Protein AF-A0AB40CR47-F1 (afdb_monomer_lite)

Radius of gyration: 15.52 Å; chains: 1; bounding box: 38×29×46 Å

Organism: Dioscorea cayennensis subsp. rotundata (NCBI:txid55577)

Sequence (149 aa):
MSTSQSLLFSSCSAMMGLLFAYSASVQLNDPDWYFWIPLYAIASIVNLLQRKFNQLTRFVLWSGLLLFIKVMIEGHVYGLANLWSMDMRKRVVREKVGSGLVVASMTLHLKASQISKLFVTLGMAGLVALSYGFSLYFFVLTKDNMMFV

Foldseek 3Di:
DDPPAPPLQLVLLQLLLVLLVVQLVVLVPPPPSVLSNVLSNLLSVCSNVLDPPVVSLVVSLVSLVVQLVVLLVVCVVVVQDDSPDCQPLGPSNVSNVSSVLSNQSSVLSNCCVPDPSVVSSVSSVVSSVVSVVSVCCCVPPPVVPHDPD

Secondary structure (DSSP, 8-state):
------HHHHHHHHHHHHHHHHHHHHGGGSTTHHHHHHHHHHHHHHHHH----HHHHHHHHHHHHHHHHHHHHHHHHT-SS-TT---TTSHHHHHHHHHHHHHHHHHHHHHTTTS-HHHHHHHHHHHHHHHHHHHHHHHHHTGGG----

InterPro domains:
  IPR029377 TMEM220 protein [PF15071] (19-110)

pLDDT: mean 86.83, std 12.21, range [29.19, 97.44]

Structure (mmCIF, N/CA/C/O backbone):
data_AF-A0AB40CR47-F1
#
_entry.id   AF-A0AB40CR47-F1
#
loop_
_atom_site.group_PDB
_atom_site.id
_atom_site.type_symbol
_atom_site.label_atom_id
_atom_site.label_alt_id
_atom_site.label_comp_id
_atom_site.label_asym_id
_atom_site.label_entity_id
_atom_site.label_seq_id
_atom_site.pdbx_PDB_ins_code
_atom_site.Cartn_x
_atom_site.Cartn_y
_atom_site.Cartn_z
_atom_site.occupancy
_atom_site.B_iso_or_equiv
_atom_site.auth_seq_id
_atom_site.auth_comp_id
_atom_site.auth_asym_id
_atom_site.auth_atom_id
_atom_site.pdbx_PDB_model_num
ATOM 1 N N . MET A 1 1 ? -11.779 4.264 25.584 1.00 29.19 1 MET A N 1
ATOM 2 C CA . MET A 1 1 ? -13.044 3.837 24.943 1.00 29.19 1 MET A CA 1
ATOM 3 C C . MET A 1 1 ? -12.696 3.078 23.663 1.00 29.19 1 MET A C 1
ATOM 5 O O . MET A 1 1 ? -12.302 3.710 22.686 1.00 29.19 1 MET A O 1
ATOM 9 N N . SER A 1 2 ? -12.688 1.737 23.689 1.00 33.53 2 SER A N 1
ATOM 10 C CA . SER A 1 2 ? -12.373 0.956 22.485 1.00 33.53 2 SER A CA 1
ATOM 11 C C . SER A 1 2 ? -13.554 1.080 21.520 1.00 33.53 2 SER A C 1
ATOM 13 O O . SER A 1 2 ? -14.708 0.825 21.857 1.00 33.53 2 SER A O 1
ATOM 15 N N . THR A 1 3 ? -13.286 1.603 20.330 1.00 48.84 3 THR A N 1
ATOM 16 C CA . THR A 1 3 ? -14.282 1.645 19.263 1.00 48.84 3 THR A CA 1
ATOM 17 C C . THR A 1 3 ? -14.258 0.256 18.654 1.00 48.84 3 THR A C 1
ATOM 19 O O . THR A 1 3 ? -13.337 -0.044 17.906 1.00 48.84 3 THR A O 1
ATOM 22 N N . SER A 1 4 ? -15.202 -0.611 19.032 1.00 55.84 4 SER A N 1
ATOM 23 C CA . SER A 1 4 ? -15.333 -1.932 18.408 1.00 55.84 4 SER A CA 1
ATOM 24 C C . SER A 1 4 ? -15.559 -1.726 16.906 1.00 55.84 4 SER A C 1
ATOM 26 O O . SER A 1 4 ? -16.615 -1.246 16.472 1.00 55.84 4 SER A O 1
ATOM 28 N N . GLN A 1 5 ? -14.498 -1.934 16.127 1.00 66.81 5 GLN A N 1
ATOM 29 C CA . GLN A 1 5 ? -14.553 -1.994 14.674 1.00 66.81 5 GLN A CA 1
ATOM 30 C C . GLN A 1 5 ? -15.225 -3.313 14.293 1.00 66.81 5 GLN A C 1
ATOM 32 O O . GLN A 1 5 ? -15.163 -4.285 15.044 1.00 66.81 5 GLN A O 1
ATOM 37 N N . SER A 1 6 ? -15.905 -3.349 13.147 1.00 82.88 6 SER A N 1
ATOM 38 C CA . SER A 1 6 ? -16.515 -4.596 12.688 1.00 82.88 6 SER A CA 1
ATOM 39 C C . SER A 1 6 ? -15.430 -5.669 12.545 1.00 82.88 6 SER A C 1
ATOM 41 O O . SER A 1 6 ? -14.316 -5.379 12.102 1.00 82.88 6 SER A O 1
ATOM 43 N N . LEU A 1 7 ? -15.752 -6.914 12.901 1.00 88.00 7 LEU A N 1
ATOM 44 C CA . LEU A 1 7 ? -14.827 -8.043 12.749 1.00 88.00 7 LEU A CA 1
ATOM 45 C C . LEU A 1 7 ? -14.341 -8.173 11.298 1.00 88.00 7 LEU A C 1
ATOM 47 O O . LEU A 1 7 ? -13.183 -8.507 11.056 1.00 88.00 7 LEU A O 1
ATOM 51 N N . LEU A 1 8 ? -15.201 -7.817 10.339 1.00 89.94 8 LEU A N 1
ATOM 52 C CA . LEU A 1 8 ? -14.857 -7.772 8.924 1.00 89.94 8 LEU A CA 1
ATOM 53 C C . LEU A 1 8 ? -13.817 -6.689 8.611 1.00 89.94 8 LEU A C 1
ATOM 55 O O . LEU A 1 8 ? -12.807 -6.999 7.990 1.00 89.94 8 LEU A O 1
ATOM 59 N N . PHE A 1 9 ? -13.998 -5.449 9.084 1.00 90.25 9 PHE A N 1
ATOM 60 C CA . PHE A 1 9 ? -12.983 -4.404 8.908 1.00 90.25 9 PHE A CA 1
ATOM 61 C C . PHE A 1 9 ? -11.656 -4.809 9.549 1.00 90.25 9 PHE A C 1
ATOM 63 O O . PHE A 1 9 ? -10.609 -4.652 8.929 1.00 90.25 9 PHE A O 1
ATOM 70 N N . SER A 1 10 ? -11.704 -5.358 10.764 1.00 91.75 10 SER A N 1
ATOM 71 C CA . SER A 1 10 ? -10.508 -5.793 11.483 1.00 91.75 10 SER A CA 1
ATOM 72 C C . SER A 1 10 ? -9.762 -6.893 10.723 1.00 91.75 10 SER A C 1
ATOM 74 O O . SER A 1 10 ? -8.554 -6.794 10.517 1.00 91.75 10 SER A O 1
ATOM 76 N N . SER A 1 11 ? -10.486 -7.893 10.218 1.00 94.25 11 SER A N 1
ATOM 77 C CA . SER A 1 11 ? -9.904 -8.981 9.426 1.00 94.25 11 SER A CA 1
ATOM 78 C C . SER A 1 11 ? -9.321 -8.465 8.109 1.00 94.25 11 SER A C 1
ATOM 80 O O . SER A 1 11 ? -8.170 -8.752 7.792 1.00 94.25 11 SER A O 1
ATOM 82 N N . CYS A 1 12 ? -10.064 -7.633 7.369 1.00 95.25 12 CYS A N 1
ATOM 83 C CA . CYS A 1 12 ? -9.588 -7.054 6.113 1.00 95.25 12 CYS A CA 1
ATOM 84 C C . CYS A 1 12 ? -8.374 -6.136 6.321 1.00 95.25 12 CYS A C 1
ATOM 86 O O . CYS A 1 12 ? -7.414 -6.199 5.557 1.00 95.25 12 CYS A O 1
ATOM 88 N N . SER A 1 13 ? -8.381 -5.319 7.378 1.00 95.00 13 SER A N 1
ATOM 89 C CA . SER A 1 13 ? -7.237 -4.490 7.761 1.00 95.00 13 SER A CA 1
ATOM 90 C C . SER A 1 13 ? -6.025 -5.366 8.073 1.00 95.00 13 SER A C 1
ATOM 92 O O . SER A 1 13 ? -4.947 -5.120 7.545 1.00 95.00 13 SER A O 1
ATOM 94 N N . ALA A 1 14 ? -6.188 -6.443 8.847 1.00 96.00 14 ALA A N 1
ATOM 95 C CA . ALA A 1 14 ? -5.093 -7.369 9.128 1.00 96.00 14 ALA A CA 1
ATOM 96 C C . ALA A 1 14 ? -4.534 -8.021 7.848 1.00 96.00 14 ALA A C 1
ATOM 98 O O . ALA A 1 14 ? -3.318 -8.054 7.663 1.00 96.00 14 ALA A O 1
ATOM 99 N N . MET A 1 15 ? -5.400 -8.454 6.926 1.00 96.31 15 MET A N 1
ATOM 100 C CA . MET A 1 15 ? -4.995 -9.008 5.626 1.00 96.31 15 MET A CA 1
ATOM 101 C C . MET A 1 15 ? -4.208 -8.005 4.773 1.00 96.31 15 MET A C 1
ATOM 103 O O . MET A 1 15 ? -3.213 -8.392 4.158 1.00 96.31 15 MET A O 1
ATOM 107 N N . MET A 1 16 ? -4.615 -6.730 4.750 1.00 97.12 16 MET A N 1
ATOM 108 C CA . MET A 1 16 ? -3.838 -5.660 4.107 1.00 97.12 16 MET A CA 1
ATOM 109 C C . MET A 1 16 ? -2.491 -5.453 4.799 1.00 97.12 16 MET A C 1
ATOM 111 O O . MET A 1 16 ? -1.476 -5.270 4.133 1.00 97.12 16 MET A O 1
ATOM 115 N N . GLY A 1 17 ? -2.467 -5.508 6.132 1.00 96.81 17 GLY A N 1
ATOM 116 C CA . GLY A 1 17 ? -1.245 -5.398 6.920 1.00 96.81 17 GLY A CA 1
ATOM 117 C C . GLY A 1 17 ? -0.228 -6.486 6.577 1.00 96.81 17 GLY A C 1
ATOM 118 O O . GLY A 1 17 ? 0.940 -6.178 6.339 1.00 96.81 17 GLY A O 1
ATOM 119 N N . LEU A 1 18 ? -0.678 -7.738 6.476 1.00 96.81 18 LEU A N 1
ATOM 120 C CA . LEU A 1 18 ? 0.152 -8.867 6.048 1.00 96.81 18 LEU A CA 1
ATOM 121 C C . LEU A 1 18 ? 0.635 -8.711 4.604 1.00 96.81 18 LEU A C 1
ATOM 123 O O . LEU A 1 18 ? 1.807 -8.955 4.326 1.00 96.81 18 LEU A O 1
ATOM 127 N N . LEU A 1 19 ? -0.232 -8.247 3.701 1.00 96.00 19 LEU A N 1
ATOM 128 C CA . LEU A 1 19 ? 0.156 -7.996 2.317 1.00 96.00 19 LEU A CA 1
ATOM 129 C C . LEU A 1 19 ? 1.242 -6.917 2.225 1.00 96.00 19 LEU A C 1
ATOM 131 O O . LEU A 1 19 ? 2.214 -7.098 1.501 1.00 96.00 19 LEU A O 1
ATOM 135 N N . PHE A 1 20 ? 1.132 -5.824 2.985 1.00 97.12 20 PHE A N 1
ATOM 136 C CA . PHE A 1 20 ? 2.178 -4.801 3.023 1.00 97.12 20 PHE A CA 1
ATOM 137 C C . PHE A 1 20 ? 3.478 -5.309 3.650 1.00 97.12 20 PHE A C 1
ATOM 139 O O . PHE A 1 20 ? 4.548 -4.964 3.159 1.00 97.12 20 PHE A O 1
ATOM 146 N N . ALA A 1 21 ? 3.415 -6.163 4.675 1.00 96.38 21 ALA A N 1
ATOM 147 C CA . ALA A 1 21 ? 4.614 -6.801 5.221 1.00 96.38 21 ALA A CA 1
ATOM 148 C C . ALA A 1 21 ? 5.306 -7.684 4.170 1.00 96.38 21 ALA A C 1
ATOM 150 O O . ALA A 1 21 ? 6.521 -7.600 3.991 1.00 96.38 21 ALA A O 1
ATOM 151 N N . TYR A 1 22 ? 4.528 -8.471 3.422 1.00 94.06 22 TYR A N 1
ATOM 152 C CA . TYR A 1 22 ? 5.045 -9.255 2.306 1.00 94.06 22 TYR A CA 1
ATOM 153 C C . TYR A 1 22 ? 5.655 -8.356 1.223 1.00 94.06 22 TYR A C 1
ATOM 155 O O . TYR A 1 22 ? 6.799 -8.577 0.827 1.00 94.06 22 TYR A O 1
ATOM 163 N N . SER A 1 23 ? 4.958 -7.292 0.813 1.00 93.06 23 SER A N 1
ATOM 164 C CA . SER A 1 23 ? 5.484 -6.315 -0.144 1.00 93.06 23 SER A CA 1
ATOM 165 C C . SER A 1 23 ? 6.808 -5.722 0.330 1.00 93.06 23 SER A C 1
ATOM 167 O O . SER A 1 23 ? 7.748 -5.692 -0.450 1.00 93.06 23 SER A O 1
ATOM 169 N N . ALA A 1 24 ? 6.933 -5.332 1.603 1.00 94.06 24 ALA A N 1
ATOM 170 C CA . ALA A 1 24 ? 8.191 -4.831 2.158 1.00 94.06 24 ALA A CA 1
ATOM 171 C C . ALA A 1 24 ? 9.328 -5.861 2.047 1.00 94.06 24 ALA A C 1
ATOM 173 O O . ALA A 1 24 ? 10.448 -5.495 1.705 1.00 94.06 24 ALA A O 1
ATOM 174 N N . SER A 1 25 ? 9.043 -7.146 2.290 1.00 92.25 25 SER A N 1
ATOM 175 C CA . SER A 1 25 ? 10.054 -8.208 2.200 1.00 92.25 25 SER A CA 1
ATOM 176 C C . SER A 1 25 ? 10.585 -8.409 0.777 1.00 92.25 25 SER A C 1
ATOM 178 O O . SER A 1 25 ? 11.781 -8.616 0.593 1.00 92.25 25 SER A O 1
ATOM 180 N N . VAL A 1 26 ? 9.719 -8.286 -0.235 1.00 88.50 26 VAL A N 1
ATOM 181 C CA . VAL A 1 26 ? 10.107 -8.437 -1.647 1.00 88.50 26 VAL A CA 1
ATOM 182 C C . VAL A 1 26 ? 10.983 -7.269 -2.112 1.00 88.50 26 VAL A C 1
ATOM 184 O O . VAL A 1 26 ? 11.823 -7.454 -2.988 1.00 88.50 26 VAL A O 1
ATOM 187 N N . GLN A 1 27 ? 10.847 -6.097 -1.485 1.00 90.75 27 GLN A N 1
ATOM 188 C CA . GLN A 1 27 ? 11.595 -4.894 -1.856 1.00 90.75 27 GLN A CA 1
ATOM 189 C C . GLN A 1 27 ? 13.068 -4.912 -1.452 1.00 90.75 27 GLN A C 1
ATOM 191 O O . GLN A 1 27 ? 13.821 -4.069 -1.917 1.00 90.75 27 GLN A O 1
ATOM 196 N N . LEU A 1 28 ? 13.517 -5.871 -0.637 1.00 85.25 28 LEU A N 1
ATOM 197 C CA . LEU A 1 28 ? 14.934 -5.990 -0.263 1.00 85.25 28 LEU A CA 1
ATOM 198 C C . LEU A 1 28 ? 15.869 -6.203 -1.464 1.00 85.25 28 LEU A C 1
ATOM 200 O O . LEU A 1 28 ? 17.059 -5.923 -1.361 1.00 85.25 28 LEU A O 1
ATOM 204 N N . ASN A 1 29 ? 15.335 -6.687 -2.587 1.00 83.38 29 ASN A N 1
ATOM 205 C CA . ASN A 1 29 ? 16.103 -6.949 -3.801 1.00 83.38 29 ASN A CA 1
ATOM 206 C C . ASN A 1 29 ? 16.109 -5.770 -4.790 1.00 83.38 29 ASN A C 1
ATOM 208 O O . ASN A 1 29 ? 16.775 -5.860 -5.821 1.00 83.38 29 ASN A O 1
ATOM 212 N N . ASP A 1 30 ? 15.388 -4.682 -4.500 1.00 83.75 30 ASP A N 1
ATOM 213 C CA . ASP A 1 30 ? 15.230 -3.555 -5.422 1.00 83.75 30 ASP A CA 1
ATOM 214 C C . ASP A 1 30 ? 16.259 -2.441 -5.136 1.00 83.75 30 ASP A C 1
ATOM 216 O O . ASP A 1 30 ? 16.589 -2.169 -3.981 1.00 83.75 30 ASP A O 1
ATOM 220 N N . PRO A 1 31 ? 16.767 -1.737 -6.165 1.00 83.12 31 PRO A N 1
ATOM 221 C CA . PRO A 1 31 ? 17.819 -0.728 -5.999 1.00 83.12 31 PRO A CA 1
ATOM 222 C C . PRO A 1 31 ? 17.383 0.510 -5.195 1.00 83.12 31 PRO A C 1
ATOM 224 O O . PRO A 1 31 ? 18.233 1.206 -4.640 1.00 83.12 31 PRO A O 1
ATOM 227 N N . ASP A 1 32 ? 16.081 0.795 -5.098 1.00 87.88 32 ASP A N 1
ATOM 228 C CA . ASP A 1 32 ? 15.524 1.911 -4.318 1.00 87.88 32 ASP A CA 1
ATOM 229 C C . ASP A 1 32 ? 14.705 1.460 -3.090 1.00 87.88 32 ASP A C 1
ATOM 231 O O . ASP A 1 32 ? 13.833 2.184 -2.593 1.00 87.88 32 ASP A O 1
ATOM 235 N N . TRP A 1 33 ? 15.032 0.277 -2.556 1.00 90.81 33 TRP A N 1
ATOM 236 C CA . TRP A 1 33 ? 14.385 -0.349 -1.396 1.00 90.81 33 TRP A CA 1
ATOM 237 C C . TRP A 1 33 ? 14.176 0.595 -0.203 1.00 90.81 33 TRP A C 1
ATOM 239 O O . TRP A 1 33 ? 13.199 0.468 0.539 1.00 90.81 33 TRP A O 1
ATOM 249 N N . TYR A 1 34 ? 15.075 1.562 -0.016 1.00 91.69 34 TYR A N 1
ATOM 250 C CA . TYR A 1 34 ? 15.097 2.490 1.113 1.00 91.69 34 TYR A CA 1
ATOM 251 C C . TYR A 1 34 ? 13.873 3.415 1.181 1.00 91.69 34 TYR A C 1
ATOM 253 O O . TYR A 1 34 ? 13.539 3.886 2.267 1.00 91.69 34 TYR A O 1
ATOM 261 N N . PHE A 1 35 ? 13.163 3.647 0.072 1.00 92.88 35 PHE A N 1
ATOM 262 C CA . PHE A 1 35 ? 11.881 4.362 0.089 1.00 92.88 35 PHE A CA 1
ATOM 263 C C . PHE A 1 35 ? 10.694 3.429 0.338 1.00 92.88 35 PHE A C 1
ATOM 265 O O . PHE A 1 35 ? 9.762 3.765 1.077 1.00 92.88 35 PHE A O 1
ATOM 272 N N . TRP A 1 36 ? 10.729 2.245 -0.268 1.00 94.62 36 TRP A N 1
ATOM 273 C CA . TRP A 1 36 ? 9.604 1.318 -0.286 1.00 94.62 36 TRP A CA 1
ATOM 274 C C . TRP A 1 36 ? 9.449 0.533 1.009 1.00 94.62 36 TRP A C 1
ATOM 276 O O . TRP A 1 36 ? 8.327 0.374 1.494 1.00 94.62 36 TRP A O 1
ATOM 286 N N . ILE A 1 37 ? 10.556 0.075 1.600 1.00 95.25 37 ILE A N 1
ATOM 287 C CA . ILE A 1 37 ? 10.524 -0.696 2.845 1.00 95.25 37 ILE A CA 1
ATOM 288 C C . ILE A 1 37 ? 9.884 0.120 3.974 1.00 95.25 37 ILE A C 1
ATOM 290 O O . ILE A 1 37 ? 8.917 -0.376 4.555 1.00 95.25 37 ILE A O 1
ATOM 294 N N . PRO A 1 38 ? 10.306 1.369 4.268 1.00 96.00 38 PRO A N 1
ATOM 295 C CA . PRO A 1 38 ? 9.652 2.166 5.303 1.00 96.00 38 PRO A CA 1
ATOM 296 C C . PRO A 1 38 ? 8.174 2.432 5.004 1.00 96.00 38 PRO A C 1
ATOM 298 O O . PRO A 1 38 ? 7.346 2.330 5.910 1.00 96.00 38 PRO A O 1
ATOM 301 N N . LEU A 1 39 ? 7.818 2.722 3.745 1.00 96.69 39 LEU A N 1
ATOM 302 C CA . LEU A 1 39 ? 6.426 2.960 3.358 1.00 96.69 39 LEU A CA 1
ATOM 303 C C . LEU A 1 39 ? 5.547 1.743 3.684 1.00 96.69 39 LEU A C 1
ATOM 305 O O . LEU A 1 39 ? 4.542 1.873 4.388 1.00 96.69 39 LEU A O 1
ATOM 309 N N . TYR A 1 40 ? 5.930 0.564 3.191 1.00 97.12 40 TYR A N 1
ATOM 310 C CA . TYR A 1 40 ? 5.150 -0.657 3.367 1.00 97.12 40 TYR A CA 1
ATOM 311 C C . TYR A 1 40 ? 5.184 -1.171 4.809 1.00 97.12 40 TYR A C 1
ATOM 313 O O . TYR A 1 40 ? 4.149 -1.594 5.324 1.00 97.12 40 TYR A O 1
ATOM 321 N N . ALA A 1 41 ? 6.322 -1.081 5.500 1.00 96.56 41 ALA A N 1
ATOM 322 C CA . ALA A 1 41 ? 6.436 -1.506 6.893 1.00 96.56 41 ALA A CA 1
ATOM 323 C C . ALA A 1 41 ? 5.532 -0.673 7.813 1.00 96.56 41 ALA A C 1
ATOM 325 O O . ALA A 1 41 ? 4.774 -1.227 8.611 1.00 96.56 41 ALA A O 1
ATOM 326 N N . ILE A 1 42 ? 5.536 0.656 7.673 1.00 96.06 42 ILE A N 1
ATOM 327 C CA . ILE A 1 42 ? 4.682 1.514 8.504 1.00 96.06 42 ILE A CA 1
ATOM 328 C C . ILE A 1 42 ? 3.206 1.338 8.113 1.00 96.06 42 ILE A C 1
ATOM 330 O O . ILE A 1 42 ? 2.350 1.246 8.996 1.00 96.06 42 ILE A O 1
ATOM 334 N N . ALA A 1 43 ? 2.888 1.208 6.819 1.00 96.62 43 ALA A N 1
ATOM 335 C CA . ALA A 1 43 ? 1.530 0.889 6.370 1.00 96.62 43 ALA A CA 1
ATOM 336 C C . ALA A 1 43 ? 1.027 -0.449 6.945 1.00 96.62 43 ALA A C 1
ATOM 338 O O . ALA A 1 43 ? -0.143 -0.552 7.330 1.00 96.62 43 ALA A O 1
ATOM 339 N N . SER A 1 44 ? 1.908 -1.449 7.051 1.00 97.19 44 SER A N 1
ATOM 340 C CA . SER A 1 44 ? 1.627 -2.732 7.697 1.00 97.19 44 SER A CA 1
ATOM 341 C C . SER A 1 44 ? 1.300 -2.551 9.179 1.00 97.19 44 SER A C 1
ATOM 343 O O . SER A 1 44 ? 0.238 -2.982 9.630 1.00 97.19 44 SER A O 1
ATOM 345 N N . ILE A 1 45 ? 2.142 -1.818 9.916 1.00 95.94 45 ILE A N 1
ATOM 346 C CA . ILE A 1 45 ? 1.941 -1.527 11.343 1.00 95.94 45 ILE A CA 1
ATOM 347 C C . ILE A 1 45 ? 0.591 -0.842 11.586 1.00 95.94 45 ILE A C 1
ATOM 349 O O . ILE A 1 45 ? -0.154 -1.258 12.473 1.00 95.94 45 ILE A O 1
ATOM 353 N N . VAL A 1 46 ? 0.239 0.176 10.793 1.00 94.75 46 VAL A N 1
ATOM 354 C CA . VAL A 1 46 ? -1.053 0.876 10.921 1.00 94.75 46 VAL A CA 1
ATOM 355 C C . VAL A 1 46 ? -2.225 -0.097 10.740 1.00 94.75 46 VAL A C 1
ATOM 357 O O . VAL A 1 46 ? -3.166 -0.091 11.537 1.00 94.75 46 VAL A O 1
ATOM 360 N N . ASN A 1 47 ? -2.147 -0.973 9.738 1.00 95.62 47 ASN A N 1
ATOM 361 C CA . ASN A 1 47 ? -3.201 -1.935 9.421 1.00 95.62 47 ASN A CA 1
ATOM 362 C C . ASN A 1 47 ? -3.328 -3.082 10.436 1.00 95.62 47 ASN A C 1
ATOM 364 O O . ASN A 1 47 ? -4.447 -3.525 10.706 1.00 95.62 47 ASN A O 1
ATOM 368 N N . LEU A 1 48 ? -2.216 -3.548 11.007 1.00 94.69 48 LEU A N 1
ATOM 369 C CA . LEU A 1 48 ? -2.205 -4.606 12.020 1.00 94.69 48 LEU A CA 1
ATOM 370 C C . LEU A 1 48 ? -2.634 -4.085 13.392 1.00 94.69 48 LEU A C 1
ATOM 372 O O . LEU A 1 48 ? -3.410 -4.740 14.084 1.00 94.69 48 LEU A O 1
ATOM 376 N N . LEU A 1 49 ? -2.163 -2.899 13.786 1.00 91.19 49 LEU A N 1
ATOM 377 C CA . LEU A 1 49 ? -2.481 -2.344 15.099 1.00 91.19 49 LEU A CA 1
ATOM 378 C C . LEU A 1 49 ? -3.898 -1.779 15.173 1.00 91.19 49 LEU A C 1
ATOM 380 O O . LEU A 1 49 ? -4.453 -1.729 16.269 1.00 91.19 49 LEU A O 1
ATOM 384 N N . GLN A 1 50 ? -4.465 -1.312 14.050 1.00 86.88 50 GLN A N 1
ATOM 385 C CA . GLN A 1 50 ? -5.828 -0.750 13.956 1.00 86.88 50 GLN A CA 1
ATOM 386 C C . GLN A 1 50 ? -6.103 0.379 14.967 1.00 86.88 50 GLN A C 1
ATOM 388 O O . GLN A 1 50 ? -7.244 0.738 15.269 1.00 86.88 50 GLN A O 1
ATOM 393 N N . ARG A 1 51 ? -5.033 0.961 15.512 1.00 81.69 51 ARG A N 1
ATOM 394 C CA . ARG A 1 51 ? -5.069 2.056 16.472 1.00 81.69 51 ARG A CA 1
ATOM 395 C C . ARG A 1 51 ? -5.079 3.376 15.719 1.00 81.69 51 ARG A C 1
ATOM 397 O O . ARG A 1 51 ? -4.467 3.520 14.664 1.00 81.69 51 ARG A O 1
ATOM 404 N N . LYS A 1 52 ? -5.749 4.372 16.300 1.00 77.81 52 LYS A N 1
ATOM 405 C CA . LYS A 1 52 ? -5.829 5.723 15.737 1.00 77.81 52 LYS A CA 1
ATOM 406 C C . LYS A 1 52 ? -4.488 6.448 15.870 1.00 77.81 52 LYS A C 1
ATOM 408 O O . LYS A 1 52 ? -4.290 7.237 16.788 1.00 77.81 52 LYS A O 1
ATOM 413 N N . PHE A 1 53 ? -3.584 6.213 14.927 1.00 84.31 53 PHE A N 1
ATOM 414 C CA . PHE A 1 53 ? -2.359 6.991 14.767 1.00 84.31 53 PHE A CA 1
ATOM 415 C C . PHE A 1 53 ? -2.542 8.024 13.657 1.00 84.31 53 PHE A C 1
ATOM 417 O O . PHE A 1 53 ? -1.933 7.916 12.597 1.00 84.31 53 PHE A O 1
ATOM 424 N N . ASN A 1 54 ? -3.408 9.021 13.867 1.00 87.38 54 ASN A N 1
ATOM 425 C CA . ASN A 1 54 ? -3.796 9.961 12.805 1.00 87.38 54 ASN A CA 1
ATOM 426 C C . ASN A 1 54 ? -2.594 10.669 12.158 1.00 87.38 54 ASN A C 1
ATOM 428 O O . ASN A 1 54 ? -2.569 10.814 10.940 1.00 87.38 54 ASN A O 1
ATOM 432 N N . GLN A 1 55 ? -1.593 11.077 12.947 1.00 91.44 55 GLN A N 1
ATOM 433 C CA . GLN A 1 55 ? -0.392 11.732 12.414 1.00 91.44 55 GLN A CA 1
ATOM 434 C C . GLN A 1 55 ? 0.467 10.770 11.589 1.00 91.44 55 GLN A C 1
ATOM 436 O O . GLN A 1 55 ? 0.829 11.094 10.464 1.00 91.44 55 GLN A O 1
ATOM 441 N N . LEU A 1 56 ? 0.715 9.558 12.099 1.00 92.75 56 LEU A N 1
ATOM 442 C CA . LEU A 1 56 ? 1.466 8.530 11.374 1.00 92.75 56 LEU A CA 1
ATOM 443 C C . LEU A 1 56 ? 0.745 8.115 10.084 1.00 92.75 56 LEU A C 1
ATOM 445 O O . LEU A 1 56 ? 1.359 8.030 9.031 1.00 92.75 56 LEU A O 1
ATOM 449 N N . THR A 1 57 ? -0.574 7.935 10.148 1.00 93.12 57 THR A N 1
ATOM 450 C CA . THR A 1 57 ? -1.417 7.577 8.995 1.00 93.12 57 THR A CA 1
ATOM 451 C C . THR A 1 57 ? -1.373 8.670 7.927 1.00 93.12 57 THR A C 1
ATOM 453 O O . THR A 1 57 ? -1.249 8.367 6.746 1.00 93.12 57 THR A O 1
ATOM 456 N N . ARG A 1 58 ? -1.424 9.950 8.325 1.00 94.62 58 ARG A N 1
ATOM 457 C CA . ARG A 1 58 ? -1.257 11.089 7.406 1.00 94.62 58 ARG A CA 1
ATOM 458 C C . ARG A 1 58 ? 0.144 11.141 6.813 1.00 94.62 58 ARG A C 1
ATOM 460 O O . ARG A 1 58 ? 0.268 11.374 5.620 1.00 94.62 58 ARG A O 1
ATOM 467 N N . PHE A 1 59 ? 1.178 10.919 7.619 1.00 95.38 59 PHE A N 1
ATOM 468 C CA . PHE A 1 59 ? 2.553 10.871 7.133 1.00 95.38 59 PHE A CA 1
ATOM 469 C C . PHE A 1 59 ? 2.718 9.786 6.062 1.00 95.38 59 PHE A C 1
ATOM 471 O O . PHE A 1 59 ? 3.165 10.082 4.962 1.00 95.38 59 PHE A O 1
ATOM 478 N N . VAL A 1 60 ? 2.260 8.560 6.334 1.00 96.12 60 VAL A N 1
ATOM 479 C CA . VAL A 1 60 ? 2.301 7.448 5.368 1.00 96.12 60 VAL A CA 1
ATOM 480 C C . VAL A 1 60 ? 1.464 7.749 4.126 1.00 96.12 60 VAL A C 1
ATOM 482 O O . VAL A 1 60 ? 1.900 7.441 3.022 1.00 96.12 60 VAL A O 1
ATOM 485 N N . LEU A 1 61 ? 0.292 8.375 4.278 1.00 97.06 61 LEU A N 1
ATOM 486 C CA . LEU A 1 61 ? -0.542 8.807 3.154 1.00 97.06 61 LEU A CA 1
ATOM 487 C C . LEU A 1 61 ? 0.223 9.763 2.228 1.00 97.06 61 LEU A C 1
ATOM 489 O O . LEU A 1 61 ? 0.261 9.539 1.020 1.00 97.06 61 LEU A O 1
ATOM 493 N N . TRP A 1 62 ? 0.835 10.809 2.789 1.00 97.38 62 TRP A N 1
ATOM 494 C CA . TRP A 1 62 ? 1.595 11.791 2.015 1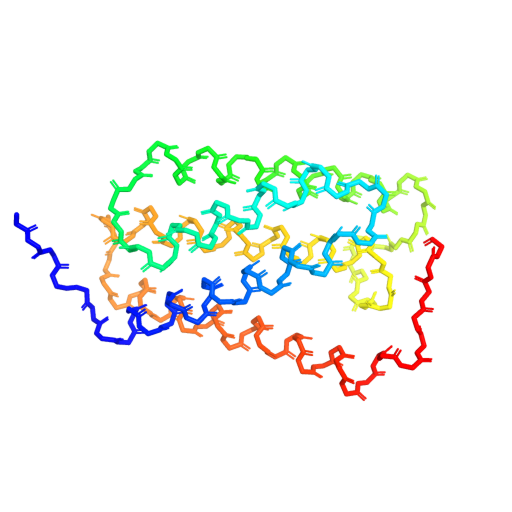.00 97.38 62 TRP A CA 1
ATOM 495 C C . TRP A 1 62 ? 2.837 11.171 1.378 1.00 97.38 62 TRP A C 1
ATOM 497 O O . TRP A 1 62 ? 3.057 11.369 0.187 1.00 97.38 62 TRP A O 1
ATOM 507 N N . SER A 1 63 ? 3.594 10.358 2.117 1.00 95.69 63 SER A N 1
ATOM 508 C CA . SER A 1 63 ? 4.739 9.618 1.573 1.00 95.69 63 SER A CA 1
ATOM 509 C C . SER A 1 63 ? 4.324 8.678 0.437 1.00 95.69 63 SER A C 1
ATOM 511 O O . SER A 1 63 ? 4.984 8.633 -0.598 1.00 95.69 63 SER A O 1
ATOM 513 N N . GLY A 1 64 ? 3.196 7.977 0.584 1.00 96.44 64 GLY A N 1
ATOM 514 C CA . GLY A 1 64 ? 2.635 7.117 -0.458 1.00 96.44 64 GLY A CA 1
ATOM 515 C C . GLY A 1 64 ? 2.221 7.899 -1.703 1.00 96.44 64 GLY A C 1
ATOM 516 O O . GLY A 1 64 ? 2.505 7.462 -2.814 1.00 96.44 64 GLY A O 1
ATOM 517 N N . LEU A 1 65 ? 1.613 9.078 -1.533 1.00 97.12 65 LEU A N 1
ATOM 518 C CA . LEU A 1 65 ? 1.242 9.953 -2.645 1.00 97.12 65 LEU A CA 1
ATOM 519 C C . LEU A 1 65 ? 2.474 10.502 -3.377 1.00 97.12 65 LEU A C 1
ATOM 521 O O . LEU A 1 65 ? 2.501 10.511 -4.606 1.00 97.12 65 LEU A O 1
ATOM 525 N N . LEU A 1 66 ? 3.503 10.924 -2.639 1.00 96.12 66 LEU A N 1
ATOM 526 C CA . LEU A 1 66 ? 4.758 11.404 -3.219 1.00 96.12 66 LEU A CA 1
ATOM 527 C C . LEU A 1 66 ? 5.450 10.309 -4.037 1.00 96.12 66 LEU A C 1
ATOM 529 O O . LEU A 1 66 ? 5.856 10.562 -5.170 1.00 96.12 66 LEU A O 1
ATOM 533 N N . LEU A 1 67 ? 5.529 9.085 -3.507 1.00 95.00 67 LEU A N 1
ATOM 534 C CA . LEU A 1 67 ? 6.113 7.951 -4.227 1.00 95.00 67 LEU A CA 1
ATOM 535 C C . LEU A 1 67 ? 5.268 7.534 -5.434 1.00 95.00 67 LEU A C 1
ATOM 537 O O . LEU A 1 67 ? 5.824 7.240 -6.488 1.00 95.00 67 LEU A O 1
ATOM 541 N N . PHE A 1 68 ? 3.939 7.594 -5.329 1.00 94.50 68 PHE A N 1
ATOM 542 C CA . PHE A 1 68 ? 3.055 7.370 -6.472 1.00 94.50 68 PHE A CA 1
ATOM 543 C C . PHE A 1 68 ? 3.342 8.367 -7.606 1.00 94.50 68 PHE A C 1
ATOM 545 O O . PHE A 1 68 ? 3.497 7.970 -8.760 1.00 94.50 68 PHE A O 1
ATOM 552 N N . ILE A 1 69 ? 3.477 9.658 -7.281 1.00 93.38 69 ILE A N 1
ATOM 553 C CA . ILE A 1 69 ? 3.821 10.700 -8.259 1.00 93.38 69 ILE A CA 1
ATOM 554 C C . ILE A 1 69 ? 5.221 10.462 -8.841 1.00 93.38 69 ILE A C 1
ATOM 556 O O . ILE A 1 69 ? 5.374 10.515 -10.061 1.00 93.38 69 ILE A O 1
ATOM 560 N N . LYS A 1 70 ? 6.223 10.141 -8.007 1.00 92.56 70 LYS A N 1
ATOM 561 C CA . LYS A 1 70 ? 7.588 9.800 -8.457 1.00 92.56 70 LYS A CA 1
ATOM 562 C C . LYS A 1 70 ? 7.562 8.701 -9.512 1.00 92.56 70 LYS A C 1
ATOM 564 O O . LYS A 1 70 ? 8.147 8.874 -10.575 1.00 92.56 70 LYS A O 1
ATOM 569 N N . VAL A 1 71 ? 6.851 7.605 -9.250 1.00 91.25 71 VAL A N 1
ATOM 570 C CA . VAL A 1 71 ? 6.786 6.456 -10.167 1.00 91.25 71 VAL A CA 1
ATOM 571 C C . VAL A 1 71 ? 6.042 6.797 -11.458 1.00 91.25 71 VAL A C 1
ATOM 573 O O . VAL A 1 71 ? 6.421 6.331 -12.530 1.00 91.25 71 VAL A O 1
ATOM 576 N N . MET A 1 72 ? 5.007 7.639 -11.389 1.00 88.94 72 MET A N 1
ATOM 577 C CA . MET A 1 72 ? 4.311 8.124 -12.587 1.00 88.94 72 MET A CA 1
ATOM 578 C C . MET A 1 72 ? 5.230 8.965 -13.479 1.00 88.94 72 MET A C 1
ATOM 580 O O . MET A 1 72 ? 5.222 8.791 -14.698 1.00 88.94 72 MET A O 1
ATOM 584 N N . ILE A 1 73 ? 6.042 9.839 -12.876 1.00 89.69 73 ILE A N 1
ATOM 585 C CA . ILE A 1 73 ? 7.040 10.638 -13.597 1.00 89.69 73 ILE A CA 1
ATOM 586 C C . ILE A 1 73 ? 8.121 9.726 -14.182 1.00 89.69 73 ILE A C 1
ATOM 588 O O . ILE A 1 73 ? 8.421 9.842 -15.363 1.00 89.69 73 ILE A O 1
ATOM 592 N N . GLU A 1 74 ? 8.662 8.790 -13.403 1.00 87.88 74 GLU A N 1
ATOM 593 C CA . GLU A 1 74 ? 9.679 7.835 -13.860 1.00 87.88 74 GLU A CA 1
ATOM 594 C C . GLU A 1 74 ? 9.189 7.001 -15.051 1.00 87.88 74 GLU A C 1
ATOM 596 O O . GLU A 1 74 ? 9.861 6.925 -16.079 1.00 87.88 74 GLU A O 1
ATOM 601 N N . GLY A 1 75 ? 7.979 6.443 -14.956 1.00 85.38 75 GLY A N 1
ATOM 602 C CA . GLY A 1 75 ? 7.373 5.677 -16.041 1.00 85.38 75 GLY A CA 1
ATOM 603 C C . GLY A 1 75 ? 7.197 6.492 -17.324 1.00 85.38 75 GLY A C 1
ATOM 604 O O . GLY A 1 75 ? 7.383 5.950 -18.414 1.00 85.38 75 GLY A O 1
ATOM 605 N N . HIS A 1 76 ? 6.885 7.787 -17.195 1.00 84.38 76 HIS A N 1
ATOM 606 C CA . HIS A 1 76 ? 6.743 8.700 -18.326 1.00 84.38 76 HIS A CA 1
ATOM 607 C C . HIS A 1 76 ? 8.093 9.122 -18.924 1.00 84.38 76 HIS A C 1
ATOM 609 O O . HIS A 1 76 ? 8.278 9.016 -20.133 1.00 84.38 76 HIS A O 1
ATOM 615 N N . VAL A 1 77 ? 9.038 9.565 -18.088 1.00 86.00 77 VAL A N 1
ATOM 616 C CA . VAL A 1 77 ? 10.343 10.107 -18.507 1.00 86.00 77 VAL A CA 1
ATOM 617 C C . VAL A 1 77 ? 11.217 9.035 -19.150 1.00 86.00 77 VAL A C 1
ATOM 619 O O . VAL A 1 77 ? 11.807 9.278 -20.198 1.00 86.00 77 VAL A O 1
ATOM 622 N N . TYR A 1 78 ? 11.277 7.839 -18.562 1.00 81.44 78 TYR A N 1
ATOM 623 C CA . TYR A 1 78 ? 12.112 6.750 -19.076 1.00 81.44 78 TYR A CA 1
ATOM 624 C C . TYR A 1 78 ? 11.392 5.872 -20.110 1.00 81.44 78 TYR A C 1
ATOM 626 O O . TYR A 1 78 ? 11.937 4.860 -20.544 1.00 81.44 78 TYR A O 1
ATOM 634 N N . GLY A 1 79 ? 10.153 6.212 -20.491 1.00 76.19 79 GLY A N 1
ATOM 635 C CA . GLY A 1 79 ? 9.362 5.434 -21.451 1.00 76.19 79 GLY A CA 1
ATOM 636 C C . GLY A 1 79 ? 9.077 3.994 -21.005 1.00 76.19 79 GLY A C 1
ATOM 637 O O . GLY 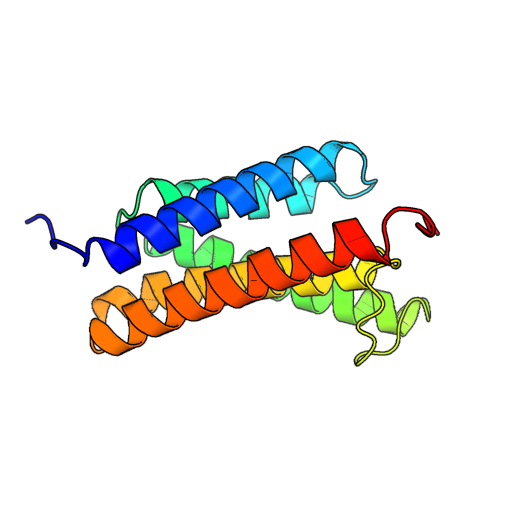A 1 79 ? 8.697 3.151 -21.820 1.00 76.19 79 GLY A O 1
ATOM 638 N N . LEU A 1 80 ? 9.260 3.691 -19.715 1.00 71.31 80 LEU A N 1
ATOM 639 C CA . LEU A 1 80 ? 9.201 2.329 -19.191 1.00 71.31 80 LEU A CA 1
ATOM 640 C C . LEU A 1 80 ? 7.783 1.777 -19.278 1.00 71.31 80 LEU A C 1
ATOM 642 O O . LEU A 1 80 ? 7.602 0.606 -19.598 1.00 71.31 80 LEU A O 1
ATOM 646 N N . ALA A 1 81 ? 6.754 2.593 -19.052 1.00 68.69 81 ALA A N 1
ATOM 647 C CA . ALA A 1 81 ? 5.366 2.169 -19.164 1.00 68.69 81 ALA A CA 1
ATOM 648 C C . ALA A 1 81 ? 4.444 3.358 -19.451 1.00 68.69 81 ALA A C 1
ATOM 650 O O . ALA A 1 81 ? 4.553 4.397 -18.807 1.00 68.69 81 ALA A O 1
ATOM 651 N N . ASN A 1 82 ? 3.467 3.179 -20.350 1.00 73.81 82 ASN A N 1
ATOM 652 C CA . ASN A 1 82 ? 2.381 4.150 -20.496 1.00 73.81 82 ASN A CA 1
ATOM 653 C C . ASN A 1 82 ? 1.681 4.373 -19.148 1.00 73.81 82 ASN A C 1
ATOM 655 O O . ASN A 1 82 ? 1.544 3.442 -18.351 1.00 73.81 82 ASN A O 1
ATOM 659 N N . LEU A 1 83 ? 1.160 5.583 -18.923 1.00 72.12 83 LEU A N 1
ATOM 660 C CA . LEU A 1 83 ? 0.447 5.945 -17.687 1.00 72.12 83 LEU A CA 1
ATOM 661 C C . LEU A 1 83 ? -0.687 4.951 -17.359 1.00 72.12 83 LEU A C 1
ATOM 663 O O . LEU A 1 83 ? -0.875 4.565 -16.203 1.00 72.12 83 LEU A O 1
ATOM 667 N N . TRP A 1 84 ? -1.359 4.454 -18.399 1.00 74.19 84 TRP A N 1
ATOM 668 C CA . TRP A 1 84 ? -2.439 3.462 -18.335 1.00 74.19 84 TRP A CA 1
ATOM 669 C C . TRP A 1 84 ? -1.984 2.003 -18.420 1.00 74.19 84 TRP A C 1
ATOM 671 O O . TRP A 1 84 ? -2.807 1.096 -18.337 1.00 74.19 84 TRP A O 1
ATOM 681 N N . SER A 1 85 ? -0.685 1.750 -18.578 1.00 78.25 85 SER A N 1
ATOM 682 C CA . SER A 1 85 ? -0.166 0.388 -18.607 1.00 78.25 85 SER A CA 1
ATOM 683 C C . SER A 1 85 ? -0.402 -0.289 -17.259 1.00 78.25 85 SER A C 1
ATOM 685 O O . SER A 1 85 ? -0.050 0.250 -16.200 1.00 78.25 85 SER A O 1
ATOM 687 N N . MET A 1 86 ? -0.980 -1.485 -17.335 1.00 77.69 86 MET A N 1
ATOM 688 C CA . MET A 1 86 ? -1.154 -2.426 -16.228 1.00 77.69 86 MET A CA 1
ATOM 689 C C . MET A 1 86 ? -0.275 -3.668 -16.411 1.00 77.69 86 MET A C 1
ATOM 691 O O . MET A 1 86 ? -0.551 -4.728 -15.855 1.00 77.69 86 MET A O 1
ATOM 695 N N . ASP A 1 87 ? 0.798 -3.552 -17.198 1.00 82.94 87 ASP A N 1
ATOM 696 C CA . ASP A 1 87 ? 1.751 -4.642 -17.375 1.00 82.94 87 ASP A CA 1
ATOM 697 C C . ASP A 1 87 ? 2.599 -4.841 -16.107 1.00 82.94 87 ASP A C 1
ATOM 699 O O . ASP A 1 87 ? 3.639 -4.206 -15.921 1.00 82.94 87 ASP A O 1
ATOM 703 N N . MET A 1 88 ? 2.140 -5.739 -15.234 1.00 80.50 88 MET A N 1
ATOM 704 C CA . MET A 1 88 ? 2.762 -6.062 -13.943 1.00 80.50 88 MET A CA 1
ATOM 705 C C . MET A 1 88 ? 4.152 -6.715 -14.068 1.00 80.50 88 MET A C 1
ATOM 707 O O . MET A 1 88 ? 4.849 -6.843 -13.056 1.00 80.50 88 MET A O 1
ATOM 711 N N . ARG A 1 89 ? 4.605 -7.083 -15.283 1.00 80.00 89 ARG A N 1
ATOM 712 C CA . ARG A 1 89 ? 6.009 -7.4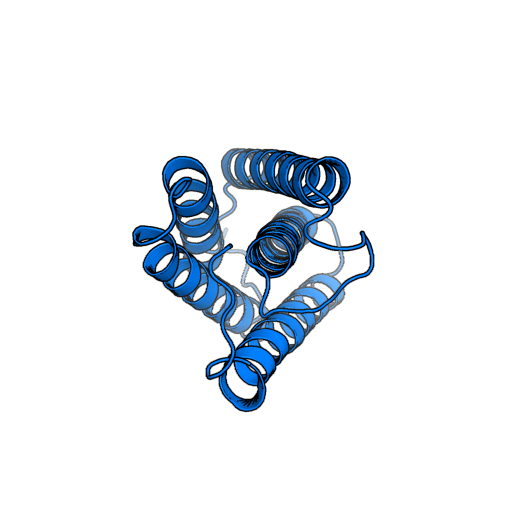80 -15.525 1.00 80.00 89 ARG A CA 1
ATOM 713 C C . ARG A 1 89 ? 6.964 -6.340 -15.217 1.00 80.00 89 ARG A C 1
ATOM 715 O O . ARG A 1 89 ? 8.074 -6.579 -14.748 1.00 80.00 89 ARG A O 1
ATOM 722 N N . LYS A 1 90 ? 6.517 -5.106 -15.452 1.00 83.44 90 LYS A N 1
ATOM 723 C CA . LYS A 1 90 ? 7.321 -3.900 -15.291 1.00 83.44 90 LYS A CA 1
ATOM 724 C C . LYS A 1 90 ? 7.306 -3.442 -13.842 1.00 83.44 90 LYS A C 1
ATOM 726 O O . LYS A 1 90 ? 6.243 -3.270 -13.240 1.00 83.44 90 LYS A O 1
ATOM 731 N N . ARG A 1 91 ? 8.496 -3.189 -13.305 1.00 85.38 91 ARG A N 1
ATOM 732 C CA . ARG A 1 91 ? 8.701 -2.743 -11.923 1.00 85.38 91 ARG A CA 1
ATOM 733 C C . ARG A 1 91 ? 7.899 -1.483 -11.584 1.00 85.38 91 ARG A C 1
ATOM 735 O O . ARG A 1 91 ? 7.114 -1.507 -10.641 1.00 85.38 91 ARG A O 1
ATOM 742 N N . VAL A 1 92 ? 7.956 -0.465 -12.446 1.00 87.38 92 VAL A N 1
ATOM 743 C CA . VAL A 1 92 ? 7.205 0.796 -12.286 1.00 87.38 92 VAL A CA 1
ATOM 744 C C . VAL A 1 92 ? 5.688 0.599 -12.165 1.00 87.38 92 VAL A C 1
ATOM 746 O O . VAL A 1 92 ? 5.012 1.334 -11.451 1.00 87.38 92 VAL A O 1
ATOM 749 N N . VAL A 1 93 ? 5.113 -0.416 -12.821 1.00 87.94 93 VAL A N 1
ATOM 750 C CA . VAL A 1 93 ? 3.672 -0.689 -12.713 1.00 87.94 93 VAL A CA 1
ATOM 751 C C . VAL A 1 93 ? 3.349 -1.288 -11.346 1.00 87.94 93 VAL A C 1
ATOM 753 O O . VAL A 1 93 ? 2.375 -0.869 -10.720 1.00 87.94 93 VAL A O 1
ATOM 756 N N . ARG A 1 94 ? 4.182 -2.208 -10.844 1.00 89.50 94 ARG A N 1
ATOM 757 C CA . ARG A 1 94 ? 4.006 -2.796 -9.506 1.00 89.50 94 ARG A CA 1
ATOM 758 C C . ARG A 1 94 ? 4.160 -1.755 -8.404 1.00 89.50 94 ARG A C 1
ATOM 760 O O . ARG A 1 94 ? 3.352 -1.730 -7.482 1.00 89.50 94 ARG A O 1
ATOM 767 N N . GLU A 1 95 ? 5.144 -0.872 -8.521 1.00 91.25 95 GLU A N 1
ATOM 768 C CA . GLU A 1 95 ? 5.369 0.226 -7.576 1.00 91.25 95 GLU A CA 1
ATOM 769 C C . GLU A 1 95 ? 4.212 1.238 -7.569 1.00 91.25 95 GLU A C 1
ATOM 771 O O . GLU A 1 95 ? 3.745 1.649 -6.502 1.00 91.25 95 GLU A O 1
ATOM 776 N N . LYS A 1 96 ? 3.679 1.578 -8.751 1.00 92.25 96 LYS A N 1
ATOM 777 C CA . LYS A 1 96 ? 2.479 2.417 -8.913 1.00 92.25 96 LYS A CA 1
ATOM 778 C C . LYS A 1 96 ? 1.261 1.786 -8.236 1.00 92.25 96 LYS A C 1
ATOM 780 O O . LYS A 1 96 ? 0.540 2.455 -7.499 1.00 92.25 96 LYS A O 1
ATOM 785 N N . VAL A 1 97 ? 1.033 0.492 -8.464 1.00 92.56 97 VAL A N 1
ATOM 786 C CA . VAL A 1 97 ? -0.075 -0.244 -7.837 1.00 92.56 97 VAL A CA 1
ATOM 787 C C . VAL A 1 97 ? 0.119 -0.312 -6.321 1.00 92.56 97 VAL A C 1
ATOM 789 O O . VAL A 1 97 ? -0.801 0.015 -5.575 1.00 92.56 97 VAL A O 1
ATOM 792 N N . GLY A 1 98 ? 1.314 -0.668 -5.850 1.00 93.50 98 GLY A N 1
ATOM 793 C CA . GLY A 1 98 ? 1.615 -0.807 -4.426 1.00 93.50 98 GLY A CA 1
ATOM 794 C C . GLY A 1 98 ? 1.466 0.500 -3.641 1.00 93.50 98 GLY A C 1
ATOM 795 O O . GLY A 1 98 ? 0.770 0.523 -2.623 1.00 93.50 98 GLY A O 1
ATOM 796 N N . SER A 1 99 ? 2.030 1.607 -4.136 1.00 94.44 99 SER A N 1
ATOM 797 C CA . SER A 1 99 ? 1.842 2.938 -3.531 1.00 94.44 99 SER A CA 1
ATOM 798 C C . SER A 1 99 ? 0.377 3.386 -3.556 1.00 94.44 99 SER A C 1
ATOM 800 O O . SER A 1 99 ? -0.124 3.896 -2.552 1.00 94.44 99 SER A O 1
ATOM 802 N N . GLY A 1 100 ? -0.349 3.124 -4.648 1.00 95.25 100 GLY A N 1
ATOM 803 C CA . GLY A 1 100 ? -1.786 3.396 -4.741 1.00 95.25 100 GLY A CA 1
ATOM 804 C C . GLY A 1 100 ? -2.610 2.638 -3.692 1.00 95.25 100 GLY A C 1
ATOM 805 O O . GLY A 1 100 ? -3.477 3.225 -3.039 1.00 95.25 100 GLY A O 1
ATOM 806 N N . LEU A 1 101 ? -2.302 1.356 -3.461 1.00 96.50 101 LEU A N 1
ATOM 807 C CA . LEU A 1 101 ? -2.946 0.544 -2.422 1.00 96.50 101 LEU A CA 1
ATOM 808 C C . LEU A 1 101 ? -2.669 1.087 -1.011 1.00 96.50 101 LEU A C 1
ATOM 810 O O . LEU A 1 101 ? -3.582 1.113 -0.179 1.00 96.50 101 LEU A O 1
ATOM 814 N N . VAL A 1 102 ? -1.447 1.563 -0.738 1.00 97.38 102 VAL A N 1
ATOM 815 C CA . VAL A 1 102 ? -1.108 2.220 0.538 1.00 97.38 102 VAL A CA 1
ATOM 816 C C . VAL A 1 102 ? -1.946 3.484 0.731 1.00 97.38 102 VAL A C 1
ATOM 818 O O . VAL A 1 102 ? -2.579 3.639 1.777 1.00 97.38 102 VAL A O 1
ATOM 821 N N . VAL A 1 103 ? -2.019 4.355 -0.280 1.00 97.44 103 VAL A N 1
ATOM 822 C CA . VAL A 1 103 ? -2.811 5.596 -0.221 1.00 97.44 103 VAL A CA 1
ATOM 823 C C . VAL A 1 103 ? -4.290 5.294 0.040 1.00 97.44 103 VAL A C 1
ATOM 825 O O . VAL A 1 103 ? -4.905 5.912 0.917 1.00 97.44 103 VAL A O 1
ATOM 828 N N . ALA A 1 104 ? -4.862 4.306 -0.654 1.00 96.50 104 ALA A N 1
ATOM 829 C CA . ALA A 1 104 ? -6.247 3.889 -0.448 1.00 96.50 104 ALA A CA 1
ATOM 830 C C . ALA A 1 104 ? -6.484 3.358 0.978 1.00 96.50 104 ALA A C 1
ATOM 832 O O . ALA A 1 104 ? -7.428 3.786 1.648 1.00 96.50 104 ALA A O 1
ATOM 833 N N . SER A 1 105 ? -5.594 2.492 1.476 1.00 95.88 105 SER A N 1
ATOM 834 C CA . SER A 1 105 ? -5.665 1.937 2.834 1.00 95.88 105 SER A CA 1
ATOM 835 C C . SER A 1 105 ? -5.609 3.031 3.907 1.00 95.88 105 SER A C 1
ATOM 837 O O . SER A 1 105 ? -6.477 3.093 4.780 1.00 95.88 105 SER A O 1
ATOM 839 N N . MET A 1 106 ? -4.639 3.949 3.821 1.00 96.38 106 MET A N 1
ATOM 840 C CA . MET A 1 106 ? -4.498 5.044 4.789 1.00 96.38 106 MET A CA 1
ATOM 841 C C . MET A 1 106 ? -5.697 6.002 4.748 1.00 96.38 106 MET A C 1
ATOM 843 O O . MET A 1 106 ? -6.167 6.460 5.792 1.00 96.38 106 MET A O 1
ATOM 847 N N . THR A 1 107 ? -6.249 6.263 3.558 1.00 94.69 107 THR A N 1
ATOM 848 C CA . THR A 1 107 ? -7.464 7.079 3.400 1.00 94.69 107 THR A CA 1
ATOM 849 C C . THR A 1 107 ? -8.657 6.455 4.124 1.00 94.69 107 THR A C 1
ATOM 851 O O . THR A 1 107 ? -9.406 7.164 4.800 1.00 94.69 107 THR A O 1
ATOM 854 N N . LEU A 1 108 ? -8.831 5.132 4.023 1.00 93.56 108 LEU A N 1
ATOM 855 C CA . LEU A 1 108 ? -9.886 4.407 4.735 1.00 93.56 108 LEU A CA 1
ATOM 856 C C . LEU A 1 108 ? -9.695 4.470 6.255 1.00 93.56 108 LEU A C 1
ATOM 858 O O . LEU A 1 108 ? -10.666 4.726 6.965 1.00 93.56 108 LEU A O 1
ATOM 862 N N . HIS A 1 109 ? -8.460 4.330 6.752 1.00 92.12 109 HIS A N 1
ATOM 863 C CA . HIS A 1 109 ? -8.148 4.473 8.184 1.00 92.12 109 HIS A CA 1
ATOM 864 C C . HIS A 1 109 ? -8.477 5.870 8.726 1.00 92.12 109 HIS A C 1
ATOM 866 O O . HIS A 1 109 ? -9.055 5.988 9.807 1.00 92.12 109 HIS A O 1
ATOM 872 N N . LEU A 1 110 ? -8.201 6.938 7.969 1.00 91.75 110 LEU A N 1
ATOM 873 C CA . LEU A 1 110 ? -8.589 8.300 8.362 1.00 91.75 110 LEU A CA 1
ATOM 874 C C . LEU A 1 110 ? -10.117 8.484 8.351 1.00 91.75 110 LEU A C 1
ATOM 876 O O . LEU A 1 110 ? -10.697 9.012 9.308 1.00 91.75 110 LEU A O 1
ATOM 880 N N . LYS A 1 111 ? -10.782 7.983 7.302 1.00 90.25 111 LYS A N 1
ATOM 881 C CA . LYS A 1 111 ? -12.241 8.065 7.127 1.00 90.25 111 LYS A CA 1
ATOM 882 C C . LYS A 1 111 ? -13.031 7.191 8.103 1.00 90.25 111 LYS A C 1
ATOM 884 O O . LYS A 1 111 ? -14.188 7.511 8.370 1.00 90.25 111 LYS A O 1
ATOM 889 N N . ALA A 1 112 ? -12.419 6.163 8.697 1.00 85.25 112 ALA A N 1
ATOM 890 C CA . ALA A 1 112 ? -13.031 5.291 9.706 1.00 85.25 112 ALA A CA 1
ATOM 891 C C . ALA A 1 112 ? -13.607 6.050 10.914 1.00 85.25 112 ALA A C 1
ATOM 893 O O . ALA A 1 112 ? -14.475 5.537 11.617 1.00 85.25 112 ALA A O 1
ATOM 894 N N . SER A 1 113 ? -13.123 7.271 11.162 1.00 72.81 113 SER A N 1
ATOM 895 C CA . SER A 1 113 ? -13.597 8.139 12.242 1.00 72.81 113 SER A CA 1
ATOM 896 C C . SER A 1 113 ? -14.677 9.150 11.837 1.00 72.81 113 SER A C 1
ATOM 898 O O . SER A 1 113 ? -15.273 9.754 12.723 1.00 72.81 113 SER A O 1
ATOM 900 N N . GLN A 1 114 ? -14.924 9.336 10.537 1.00 76.31 114 GLN A N 1
ATOM 901 C CA . GLN A 1 114 ? -15.718 10.448 9.995 1.00 76.31 114 GLN A CA 1
ATOM 902 C C . GLN A 1 114 ? -16.938 9.991 9.186 1.00 76.31 114 GLN A C 1
ATOM 904 O O . GLN A 1 114 ? -17.948 10.685 9.157 1.00 76.31 114 GLN A O 1
ATOM 909 N N . ILE A 1 115 ? -16.844 8.847 8.505 1.00 80.62 115 ILE A N 1
ATOM 910 C CA . ILE A 1 115 ? -17.866 8.344 7.577 1.00 80.62 115 ILE A CA 1
ATOM 911 C C . ILE A 1 115 ? -18.569 7.118 8.172 1.00 80.62 115 ILE A C 1
ATOM 913 O O . ILE A 1 115 ? -18.083 6.492 9.115 1.00 80.62 115 ILE A O 1
ATOM 917 N N . SER A 1 116 ? -19.731 6.771 7.609 1.00 82.94 116 SER A N 1
ATOM 918 C CA . SER A 1 116 ? -20.448 5.529 7.901 1.00 82.94 116 SER A CA 1
ATOM 919 C C . SER A 1 116 ? -19.505 4.322 7.968 1.00 82.94 116 SER A C 1
ATOM 921 O O . SER A 1 116 ? -18.774 4.018 7.018 1.00 82.94 116 SER A O 1
ATOM 923 N N . LYS A 1 117 ? -19.576 3.591 9.089 1.00 83.19 117 LYS A N 1
ATOM 924 C CA . LYS A 1 117 ? -18.790 2.371 9.330 1.00 83.19 117 LYS A CA 1
ATOM 925 C C . LYS A 1 117 ? -18.983 1.332 8.224 1.00 83.19 117 LYS A C 1
ATOM 927 O O . LYS A 1 117 ? -18.033 0.624 7.901 1.00 83.19 117 LYS A O 1
ATOM 932 N N . LEU A 1 118 ? -20.180 1.259 7.634 1.00 86.19 118 LEU A N 1
ATOM 933 C CA . LEU A 1 118 ? -20.488 0.335 6.540 1.00 86.19 118 LEU A CA 1
ATOM 934 C C . LEU A 1 118 ? -19.649 0.647 5.297 1.00 86.19 118 LEU A C 1
ATOM 936 O O . LEU A 1 118 ? -19.021 -0.250 4.746 1.00 86.19 118 LEU A O 1
ATOM 940 N N . PHE A 1 119 ? -19.576 1.920 4.901 1.00 88.00 119 PHE A N 1
ATOM 941 C CA . PHE A 1 119 ? -18.831 2.336 3.713 1.00 88.00 119 PHE A CA 1
ATOM 942 C C . PHE A 1 119 ? -17.331 2.069 3.861 1.00 88.00 119 PHE A C 1
ATOM 944 O O . PHE A 1 119 ? -16.691 1.556 2.949 1.00 88.00 119 PHE A O 1
ATOM 951 N N . VAL A 1 120 ? -16.772 2.360 5.037 1.00 90.12 120 VAL A N 1
ATOM 952 C CA . VAL A 1 120 ? -15.353 2.103 5.328 1.00 90.12 120 VAL A CA 1
ATOM 953 C C . VAL A 1 120 ? -15.057 0.602 5.368 1.00 90.12 120 VAL A C 1
ATOM 955 O O . VAL A 1 120 ? -14.034 0.162 4.849 1.00 90.12 120 VAL A O 1
ATOM 958 N N . THR A 1 121 ? -15.970 -0.190 5.935 1.00 91.06 121 THR A N 1
ATOM 959 C CA . THR A 1 121 ? -15.860 -1.655 5.981 1.00 91.06 121 THR A CA 1
ATOM 960 C C . THR A 1 121 ? -15.881 -2.256 4.572 1.00 91.06 121 THR A C 1
ATOM 962 O O . THR A 1 121 ? -14.989 -3.029 4.230 1.00 91.06 121 THR A O 1
ATOM 965 N N . LEU A 1 122 ? -16.841 -1.858 3.731 1.00 92.56 122 LEU A N 1
ATOM 966 C CA . LEU A 1 122 ? -16.923 -2.294 2.333 1.00 92.56 122 LEU A CA 1
ATOM 967 C C . LEU A 1 122 ? -15.719 -1.821 1.513 1.00 92.56 122 LEU A C 1
ATOM 969 O O . LEU A 1 122 ? -15.183 -2.586 0.718 1.00 92.56 122 LEU A O 1
ATOM 973 N N . GLY A 1 123 ? -15.254 -0.590 1.742 1.00 93.31 123 GLY A N 1
ATOM 974 C CA . GLY A 1 123 ? -14.057 -0.056 1.100 1.00 93.31 123 GLY A CA 1
ATOM 975 C C . GLY A 1 123 ? -12.809 -0.877 1.425 1.00 93.31 123 GLY A C 1
ATOM 976 O O . GLY A 1 123 ? -12.045 -1.205 0.521 1.00 93.31 123 GLY A O 1
ATOM 977 N N . MET A 1 124 ? -12.626 -1.270 2.690 1.00 94.69 124 MET A N 1
ATOM 978 C CA . MET A 1 124 ? -11.495 -2.113 3.092 1.00 94.69 124 MET A CA 1
ATOM 979 C C . MET A 1 124 ? -11.613 -3.533 2.521 1.00 94.69 124 MET A C 1
ATOM 981 O O . MET A 1 124 ? -10.620 -4.090 2.061 1.00 94.69 124 MET A O 1
ATOM 985 N N . ALA A 1 125 ? -12.822 -4.100 2.482 1.00 94.50 125 ALA A N 1
ATOM 986 C CA . ALA A 1 125 ? -13.070 -5.402 1.864 1.00 94.50 125 ALA A CA 1
ATOM 987 C C . ALA A 1 125 ? -12.762 -5.396 0.359 1.00 94.50 125 ALA A C 1
ATOM 989 O O . ALA A 1 125 ? -12.060 -6.276 -0.137 1.00 94.50 125 ALA A O 1
ATOM 990 N N . GLY A 1 126 ? -13.224 -4.366 -0.356 1.00 95.12 126 GLY A N 1
ATOM 991 C CA . GLY A 1 126 ? -12.908 -4.163 -1.767 1.00 95.12 126 GLY A CA 1
ATOM 992 C C . GLY A 1 126 ? -11.409 -3.982 -2.000 1.00 95.12 126 GLY A C 1
ATOM 993 O O . GLY A 1 126 ? -10.862 -4.557 -2.936 1.00 95.12 126 GLY A O 1
ATOM 994 N N . LEU A 1 127 ? -10.719 -3.256 -1.113 1.00 96.06 127 LEU A N 1
ATOM 995 C CA . LEU A 1 127 ? -9.270 -3.077 -1.193 1.00 96.06 127 LEU A CA 1
ATOM 996 C C . LEU A 1 127 ? -8.508 -4.402 -1.034 1.00 96.06 127 LEU A C 1
ATOM 998 O O . LEU A 1 127 ? -7.555 -4.651 -1.773 1.00 96.06 127 LEU A O 1
ATOM 1002 N N . VAL A 1 128 ? -8.944 -5.277 -0.123 1.00 96.06 128 VAL A N 1
ATOM 1003 C CA . VAL A 1 128 ? -8.392 -6.635 0.016 1.00 96.06 128 VAL A CA 1
ATOM 1004 C C . VAL A 1 128 ? -8.652 -7.455 -1.244 1.00 96.06 128 VAL A C 1
ATOM 1006 O O . VAL A 1 128 ? -7.718 -8.032 -1.791 1.00 96.06 128 VAL A O 1
ATOM 1009 N N . ALA A 1 129 ? -9.889 -7.470 -1.745 1.00 95.12 129 ALA A N 1
ATOM 1010 C CA . ALA A 1 129 ? -10.237 -8.232 -2.943 1.00 95.12 129 ALA A CA 1
ATOM 1011 C C . ALA A 1 129 ? -9.398 -7.803 -4.159 1.00 95.12 129 ALA A C 1
ATOM 1013 O O . ALA A 1 129 ? -8.836 -8.650 -4.853 1.00 95.12 129 ALA A O 1
ATOM 1014 N N . LEU A 1 130 ? -9.251 -6.492 -4.376 1.00 94.50 130 LEU A N 1
ATOM 1015 C CA . LEU A 1 130 ? -8.428 -5.949 -5.457 1.00 94.50 130 LEU A CA 1
ATOM 1016 C C . LEU A 1 130 ? -6.949 -6.291 -5.278 1.00 94.50 130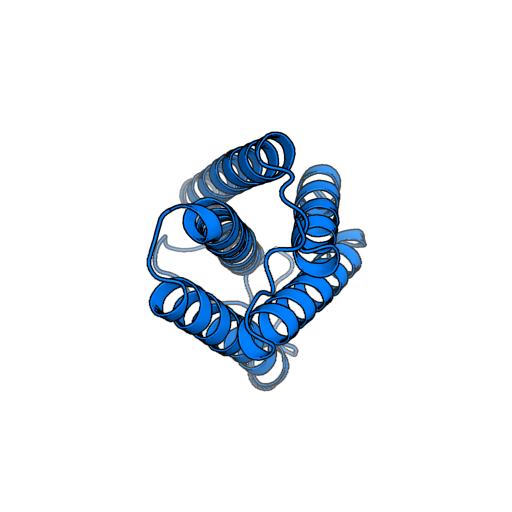 LEU A C 1
ATOM 1018 O O . LEU A 1 130 ? -6.300 -6.730 -6.222 1.00 94.50 130 LEU A O 1
ATOM 1022 N N . SER A 1 131 ? -6.410 -6.103 -4.0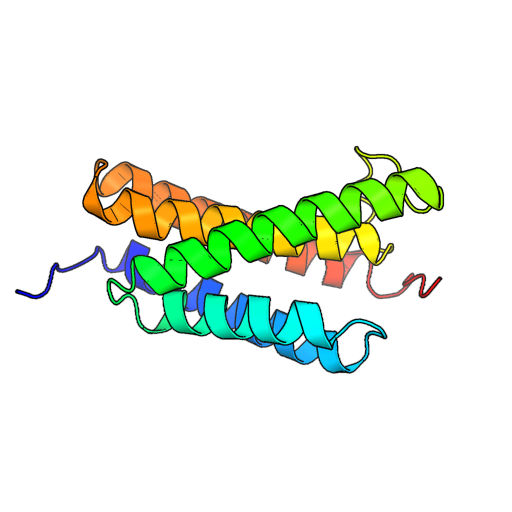75 1.00 93.38 131 SER A N 1
ATOM 1023 C CA . SER A 1 131 ? -4.980 -6.286 -3.826 1.00 93.38 131 SER A CA 1
ATOM 1024 C C . SER A 1 131 ? -4.548 -7.750 -3.946 1.00 93.38 131 SER A C 1
ATOM 1026 O O . SER A 1 131 ? -3.593 -8.041 -4.665 1.00 93.38 131 SER A O 1
ATOM 1028 N N . TYR A 1 132 ? -5.301 -8.681 -3.357 1.00 92.00 132 TYR A N 1
ATOM 1029 C CA . TYR A 1 132 ? -5.052 -10.116 -3.511 1.00 92.00 132 TYR A CA 1
ATOM 1030 C C . TYR A 1 132 ? -5.335 -10.588 -4.941 1.00 92.00 132 TYR A C 1
ATOM 1032 O O . TYR A 1 132 ? -4.595 -11.424 -5.457 1.00 92.00 132 TYR A O 1
ATOM 1040 N N . GLY A 1 133 ? -6.343 -10.022 -5.615 1.00 90.69 133 GLY A N 1
ATOM 1041 C CA . GLY A 1 133 ? -6.603 -10.278 -7.032 1.00 90.69 133 GLY A CA 1
ATOM 1042 C C . GLY A 1 133 ? -5.404 -9.921 -7.915 1.00 90.69 133 GLY A C 1
ATOM 1043 O O . GLY A 1 133 ? -4.979 -10.738 -8.732 1.00 90.69 133 GLY A O 1
ATOM 1044 N N . PHE A 1 134 ? -4.793 -8.752 -7.699 1.00 87.88 134 PHE A N 1
ATOM 1045 C CA . PHE A 1 134 ? -3.565 -8.365 -8.397 1.00 87.88 134 PHE A CA 1
ATOM 1046 C C . PHE A 1 134 ? -2.380 -9.277 -8.062 1.00 87.88 134 PHE A C 1
ATOM 1048 O O . PHE A 1 134 ? -1.622 -9.634 -8.964 1.00 87.88 134 PHE A O 1
ATOM 1055 N N . SER A 1 135 ? -2.223 -9.689 -6.801 1.00 87.06 135 SER A N 1
ATOM 1056 C CA . SER A 1 135 ? -1.170 -10.633 -6.402 1.00 87.06 135 SER A CA 1
ATOM 1057 C C . SER A 1 135 ? -1.330 -12.003 -7.069 1.00 87.06 135 SER A C 1
ATOM 1059 O O . SER A 1 135 ? -0.346 -12.560 -7.554 1.00 87.06 135 SER A O 1
ATOM 1061 N N . LEU A 1 136 ? -2.558 -12.527 -7.148 1.00 86.56 136 LEU A N 1
ATOM 1062 C CA . LEU A 1 136 ? -2.859 -13.787 -7.833 1.00 86.56 136 LEU A CA 1
ATOM 1063 C C . LEU A 1 136 ? -2.627 -13.677 -9.341 1.00 86.56 136 LEU A C 1
ATOM 1065 O O . LEU A 1 136 ? -1.948 -14.527 -9.912 1.00 86.56 136 LEU A O 1
ATOM 1069 N N . TYR A 1 137 ? -3.128 -12.611 -9.970 1.00 84.81 137 TYR A N 1
ATOM 1070 C CA . TYR A 1 137 ? -2.880 -12.321 -11.385 1.00 84.81 137 TYR A CA 1
ATOM 1071 C C . TYR A 1 137 ? -1.377 -12.314 -11.694 1.00 84.81 137 TYR A C 1
ATOM 1073 O O . TYR A 1 137 ? -0.918 -12.963 -12.635 1.00 84.81 137 TYR A O 1
ATOM 1081 N N . PHE A 1 138 ? -0.593 -11.630 -10.861 1.00 79.31 138 PHE A N 1
ATOM 1082 C CA . PHE A 1 138 ? 0.853 -11.575 -11.012 1.00 79.31 138 PHE A CA 1
ATOM 1083 C C . PHE A 1 138 ? 1.500 -12.962 -10.891 1.00 79.31 138 PHE A C 1
ATOM 1085 O O . PHE A 1 138 ? 2.272 -13.357 -11.766 1.00 79.31 138 PHE A O 1
ATOM 1092 N N . PHE A 1 139 ? 1.162 -13.717 -9.842 1.00 80.50 139 PHE A N 1
ATOM 1093 C CA . PHE A 1 139 ? 1.771 -15.020 -9.577 1.00 80.50 139 PHE A CA 1
ATOM 1094 C C . PHE A 1 139 ? 1.434 -16.066 -10.646 1.00 80.50 139 PHE A C 1
ATOM 1096 O O . PHE A 1 139 ? 2.310 -16.834 -11.030 1.00 80.50 139 PHE A O 1
ATOM 1103 N N . VAL A 1 140 ? 0.189 -16.085 -11.132 1.00 79.88 140 VAL A N 1
ATOM 1104 C CA . VAL A 1 140 ? -0.298 -17.098 -12.082 1.00 79.88 140 VAL A CA 1
ATOM 1105 C C . VAL A 1 140 ? 0.107 -16.784 -13.521 1.00 79.88 140 VAL A C 1
ATOM 1107 O O . VAL A 1 140 ? 0.429 -17.699 -14.268 1.00 79.88 140 VAL A O 1
ATOM 1110 N N . LEU A 1 141 ? 0.079 -15.511 -13.931 1.00 72.38 141 LEU A N 1
ATOM 1111 C CA . LEU A 1 141 ? 0.180 -15.152 -15.354 1.00 72.38 141 LEU A CA 1
ATOM 1112 C C . LEU A 1 141 ? 1.495 -14.477 -15.737 1.00 72.38 141 LEU A C 1
ATOM 1114 O O . LEU A 1 141 ? 1.804 -14.356 -16.921 1.00 72.38 141 LEU A O 1
ATOM 1118 N N . THR A 1 142 ? 2.253 -13.985 -14.757 1.00 68.75 142 THR A N 1
ATOM 1119 C CA . THR A 1 142 ? 3.295 -12.984 -15.032 1.00 68.75 142 THR A CA 1
ATOM 1120 C C . THR A 1 142 ? 4.676 -13.374 -14.511 1.00 68.75 142 THR A C 1
ATOM 1122 O O . THR A 1 142 ? 5.678 -12.845 -14.993 1.00 68.75 142 THR A O 1
ATOM 1125 N N . LYS A 1 143 ? 4.747 -14.314 -13.562 1.00 66.38 143 LYS A N 1
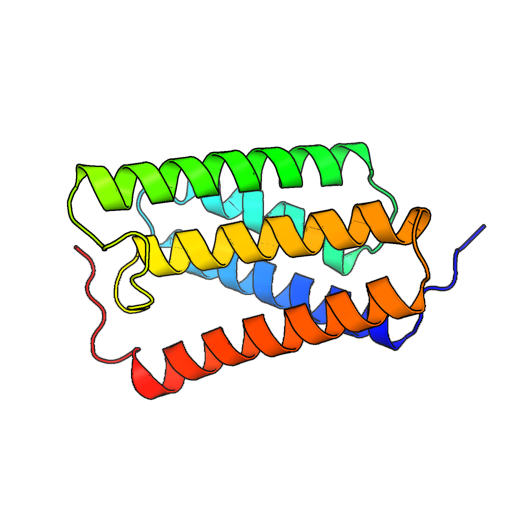ATOM 1126 C CA . LYS A 1 143 ? 5.976 -14.671 -12.843 1.00 66.38 143 LYS A CA 1
ATOM 1127 C C . LYS A 1 143 ? 7.109 -15.153 -13.756 1.00 66.38 143 LYS A C 1
ATOM 1129 O O . LYS A 1 143 ? 8.255 -14.779 -13.523 1.00 66.38 143 LYS A O 1
ATOM 1134 N N . ASP A 1 144 ? 6.793 -15.903 -14.807 1.00 62.28 144 ASP A N 1
ATOM 1135 C CA . ASP A 1 144 ? 7.805 -16.523 -15.676 1.00 62.28 144 ASP A CA 1
ATOM 1136 C C . ASP A 1 144 ? 8.407 -15.557 -16.716 1.00 62.28 144 ASP A C 1
ATOM 1138 O O . ASP A 1 144 ? 9.389 -15.888 -17.371 1.00 62.28 144 ASP A O 1
ATOM 1142 N N . ASN A 1 145 ? 7.857 -14.343 -16.854 1.00 62.44 145 ASN A N 1
ATOM 1143 C CA . ASN A 1 145 ? 8.245 -13.358 -17.875 1.00 62.44 145 ASN A CA 1
ATOM 1144 C C . ASN A 1 145 ? 8.651 -12.005 -17.258 1.00 62.44 145 ASN A C 1
ATOM 1146 O O . ASN A 1 145 ? 8.296 -10.938 -17.766 1.00 62.44 145 ASN A O 1
ATOM 1150 N N . MET A 1 146 ? 9.338 -12.031 -16.117 1.00 64.31 146 MET A N 1
ATOM 1151 C CA . MET A 1 146 ? 9.754 -10.823 -15.396 1.00 64.31 146 MET A CA 1
ATOM 1152 C C . MET A 1 146 ? 10.798 -10.024 -16.186 1.00 64.31 146 MET A C 1
ATOM 1154 O O . MET A 1 146 ? 11.841 -10.557 -16.558 1.00 64.31 146 MET A O 1
ATOM 1158 N N . MET A 1 147 ? 10.544 -8.728 -16.396 1.00 60.88 147 MET A N 1
ATOM 1159 C CA . MET A 1 147 ? 11.530 -7.807 -16.967 1.00 60.88 147 MET A CA 1
ATOM 1160 C C . MET A 1 147 ? 12.138 -6.964 -15.844 1.00 60.88 147 MET A C 1
ATOM 1162 O O . MET A 1 147 ? 11.425 -6.217 -15.175 1.00 60.88 147 MET A O 1
ATOM 1166 N N . PHE A 1 148 ? 13.447 -7.120 -15.634 1.00 54.84 148 PHE A N 1
ATOM 1167 C CA . PHE A 1 148 ? 14.228 -6.431 -14.595 1.00 54.84 148 PHE A CA 1
ATOM 1168 C C . PHE A 1 148 ? 14.908 -5.145 -15.092 1.00 54.84 148 PHE A C 1
ATOM 1170 O O . PHE A 1 148 ? 15.804 -4.639 -14.424 1.00 54.84 148 PHE A O 1
ATOM 1177 N N . VAL A 1 149 ? 14.502 -4.652 -16.267 1.00 48.81 149 VAL A N 1
ATOM 1178 C CA . VAL A 1 149 ? 15.012 -3.404 -16.854 1.00 48.81 149 VAL A CA 1
ATOM 1179 C C . VAL A 1 149 ? 14.366 -2.203 -16.180 1.00 48.81 149 VAL A C 1
ATOM 1181 O O . VAL A 1 149 ? 13.115 -2.206 -16.066 1.00 48.81 149 VAL A O 1
#